Protein AF-A0A5T0ULD6-F1 (afdb_monomer_lite)

Sequence (108 aa):
RQAQEYHDTWSAASAALGRTLVATLLLSEASLKGEGKMTVKVNGDGPLGAIVVDGNANGTVKGYVQHPHIHLPLNDKHKIDVKGAVGTTGFLSVTKDLGLKEPFTGQV

InterPro domains:
  IPR000397 Heat shock protein Hsp33 [PF01430] (1-108)
  IPR000397 Heat shock protein Hsp33 [PTHR30111] (1-108)
  IPR016153 Heat shock protein Hsp33, N-terminal [G3DSA:3.55.30.10] (1-108)
  IPR016153 Heat shock protein Hsp33, N-terminal [SSF64397] (2-108)

Structure (mmCIF, N/CA/C/O backbone):
data_AF-A0A5T0ULD6-F1
#
_entry.id   AF-A0A5T0ULD6-F1
#
loop_
_atom_site.group_PDB
_atom_site.id
_atom_site.type_symbol
_atom_site.label_atom_id
_atom_site.label_alt_id
_atom_site.label_comp_id
_atom_site.label_asym_id
_atom_site.label_entity_id
_atom_site.label_seq_id
_atom_site.pdbx_PDB_ins_code
_atom_site.Cartn_x
_atom_site.Cartn_y
_atom_site.Cartn_z
_atom_site.occupancy
_atom_site.B_iso_or_equiv
_atom_site.auth_seq_id
_atom_site.auth_comp_id
_atom_site.auth_asym_id
_atom_site.auth_atom_id
_atom_site.pdbx_PDB_model_num
ATOM 1 N N . ARG A 1 1 ? -8.176 -11.790 -3.994 1.00 88.69 1 ARG A N 1
ATOM 2 C CA . ARG A 1 1 ? -8.788 -12.281 -5.251 1.00 88.69 1 ARG A CA 1
ATOM 3 C C . ARG A 1 1 ? -9.722 -11.231 -5.843 1.00 88.69 1 ARG A C 1
ATOM 5 O O . ARG A 1 1 ? -9.349 -10.677 -6.859 1.00 88.69 1 ARG A O 1
ATOM 12 N N . GLN A 1 2 ? -10.801 -10.848 -5.151 1.00 97.44 2 GLN A N 1
ATOM 13 C CA . GLN A 1 2 ? -11.742 -9.811 -5.615 1.00 97.44 2 GLN A CA 1
ATOM 14 C C . GLN A 1 2 ? -11.067 -8.513 -6.093 1.00 97.44 2 GLN A C 1
ATOM 16 O O . GLN A 1 2 ? -11.381 -8.028 -7.166 1.00 97.44 2 GLN A O 1
ATOM 21 N N . ALA A 1 3 ? -10.081 -7.985 -5.355 1.00 97.38 3 ALA A N 1
ATOM 22 C CA . ALA A 1 3 ? -9.364 -6.777 -5.777 1.00 97.38 3 ALA A CA 1
ATOM 23 C C . ALA A 1 3 ? -8.633 -6.925 -7.129 1.00 97.38 3 ALA A C 1
ATOM 25 O O . ALA A 1 3 ? -8.606 -5.981 -7.907 1.00 97.38 3 ALA A O 1
ATOM 26 N N . GLN A 1 4 ? -8.069 -8.102 -7.428 1.00 98.00 4 GLN A N 1
ATOM 27 C CA . GLN A 1 4 ? -7.443 -8.352 -8.730 1.00 98.00 4 GLN A CA 1
ATOM 28 C C . GLN A 1 4 ? -8.505 -8.432 -9.828 1.00 98.00 4 GLN A C 1
ATOM 30 O O . GLN A 1 4 ? -8.314 -7.841 -10.881 1.00 98.00 4 GLN A O 1
ATOM 35 N N . GLU A 1 5 ? -9.625 -9.106 -9.564 1.00 98.12 5 GLU A N 1
ATOM 36 C CA . GLU A 1 5 ? -10.735 -9.245 -10.516 1.00 98.12 5 GLU A CA 1
ATOM 37 C C . GLU A 1 5 ? -11.389 -7.887 -10.830 1.00 98.12 5 GLU A C 1
ATOM 39 O O . GLU A 1 5 ? -11.688 -7.602 -11.984 1.00 98.12 5 GLU A O 1
ATOM 44 N N . TYR A 1 6 ? -11.563 -7.016 -9.831 1.00 98.25 6 TYR A N 1
ATOM 45 C CA . TYR A 1 6 ? -12.178 -5.694 -10.007 1.00 98.25 6 TYR A CA 1
ATOM 46 C C . TYR A 1 6 ? -11.270 -4.668 -10.686 1.00 98.25 6 TYR A C 1
ATOM 48 O O . TYR A 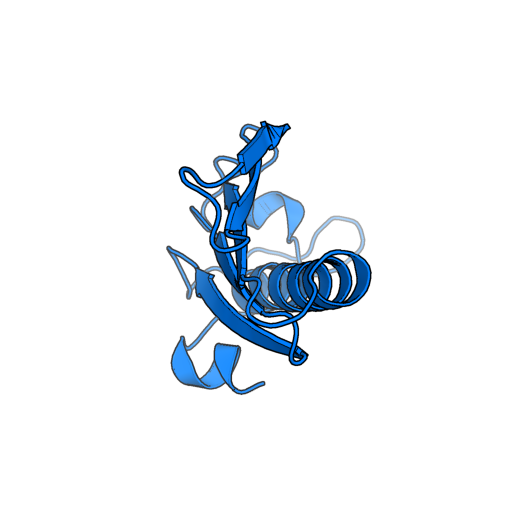1 6 ? -11.771 -3.746 -11.325 1.00 98.25 6 TYR A O 1
ATOM 56 N N . HIS A 1 7 ? -9.953 -4.797 -10.526 1.00 98.00 7 HIS A N 1
ATOM 57 C CA . HIS A 1 7 ? -8.987 -3.837 -11.061 1.00 98.00 7 HIS A CA 1
ATOM 58 C C . HIS A 1 7 ? -8.181 -4.370 -12.247 1.00 98.00 7 HIS A C 1
ATOM 60 O O . HIS A 1 7 ? -7.331 -3.644 -12.751 1.00 98.00 7 HIS A O 1
ATOM 66 N N . ASP A 1 8 ? -8.423 -5.614 -12.672 1.00 98.31 8 ASP A N 1
ATOM 67 C CA . ASP A 1 8 ? -7.685 -6.301 -13.738 1.00 98.31 8 ASP A CA 1
ATOM 68 C C . ASP A 1 8 ? -6.157 -6.161 -13.587 1.00 98.31 8 ASP A C 1
ATOM 70 O O . ASP A 1 8 ? -5.419 -5.810 -14.506 1.00 98.31 8 ASP A O 1
ATOM 74 N N . THR A 1 9 ? -5.652 -6.369 -12.368 1.00 98.38 9 THR A N 1
ATOM 75 C CA . THR A 1 9 ? -4.235 -6.115 -12.097 1.00 98.38 9 THR A CA 1
ATOM 76 C C . THR A 1 9 ? -3.345 -7.204 -12.687 1.00 98.38 9 THR A C 1
ATOM 78 O O . THR A 1 9 ? -3.593 -8.400 -12.516 1.00 98.38 9 THR A O 1
ATOM 81 N N . TRP A 1 10 ? -2.234 -6.801 -13.302 1.00 98.19 10 TRP A N 1
ATOM 82 C CA . TRP A 1 10 ? -1.181 -7.712 -13.758 1.00 98.19 10 TRP A CA 1
ATOM 83 C C . TRP A 1 10 ? -0.298 -8.178 -12.594 1.00 98.19 10 TRP A C 1
ATOM 85 O O . TRP A 1 10 ? -0.497 -7.786 -11.446 1.00 98.19 10 TRP A O 1
ATOM 95 N N . SER A 1 11 ? 0.668 -9.061 -12.861 1.00 96.88 11 SER A N 1
ATOM 96 C CA . SER A 1 11 ? 1.425 -9.784 -11.825 1.00 96.88 11 SER A CA 1
ATOM 97 C C . SER A 1 11 ? 2.085 -8.877 -10.771 1.00 96.88 11 SER A C 1
ATOM 99 O O . SER A 1 11 ? 1.882 -9.080 -9.570 1.00 96.88 11 SER A O 1
ATOM 101 N N . ALA A 1 12 ? 2.825 -7.842 -11.192 1.00 97.50 12 ALA A N 1
ATOM 102 C CA . ALA A 1 12 ? 3.522 -6.963 -10.252 1.00 97.50 12 ALA A CA 1
ATOM 103 C C . ALA A 1 12 ? 2.543 -6.076 -9.469 1.00 97.50 12 ALA A C 1
ATOM 105 O O . ALA A 1 12 ? 2.665 -5.957 -8.248 1.00 97.50 12 ALA A O 1
ATOM 106 N N . ALA A 1 13 ? 1.525 -5.541 -10.148 1.00 98.25 13 ALA A N 1
ATOM 107 C CA . ALA A 1 13 ? 0.470 -4.754 -9.520 1.00 98.25 13 ALA A CA 1
ATOM 108 C C . ALA A 1 13 ? -0.359 -5.559 -8.511 1.00 98.25 13 ALA A C 1
ATOM 110 O O . ALA A 1 13 ? -0.581 -5.101 -7.392 1.00 98.25 13 ALA A O 1
ATOM 111 N N . SER A 1 14 ? -0.738 -6.790 -8.859 1.00 98.38 14 SER A N 1
ATOM 112 C CA . SER A 1 14 ? -1.468 -7.708 -7.978 1.00 98.38 14 SER A CA 1
ATOM 113 C C . SER A 1 14 ? -0.668 -8.031 -6.722 1.00 98.38 14 SER A C 1
ATOM 115 O O . SER A 1 14 ? -1.209 -8.026 -5.617 1.00 98.38 14 SER A O 1
ATOM 117 N N . ALA A 1 15 ? 0.632 -8.302 -6.875 1.00 98.19 15 ALA A N 1
ATOM 118 C CA . ALA A 1 15 ? 1.505 -8.607 -5.751 1.00 98.19 15 ALA A CA 1
ATOM 119 C C . ALA A 1 15 ? 1.686 -7.397 -4.824 1.00 98.19 15 ALA A C 1
ATOM 121 O O . ALA A 1 15 ? 1.652 -7.557 -3.604 1.00 98.19 15 ALA A O 1
ATOM 122 N N . ALA A 1 16 ? 1.856 -6.198 -5.383 1.00 98.44 16 ALA A N 1
ATOM 123 C CA . ALA A 1 16 ? 1.990 -4.968 -4.613 1.00 98.44 16 ALA A CA 1
ATOM 124 C C . ALA A 1 16 ? 0.686 -4.611 -3.876 1.00 98.44 16 ALA A C 1
ATOM 126 O O . ALA A 1 16 ? 0.691 -4.504 -2.651 1.00 98.44 16 ALA A O 1
ATOM 127 N N . LEU A 1 17 ? -0.441 -4.531 -4.594 1.00 98.62 17 LEU A N 1
ATOM 128 C CA . LEU A 1 17 ? -1.759 -4.250 -4.018 1.00 98.62 17 LEU A CA 1
ATOM 129 C C . LEU A 1 17 ? -2.145 -5.295 -2.964 1.00 98.62 17 LEU A C 1
ATOM 131 O O . LEU A 1 17 ? -2.596 -4.940 -1.880 1.00 98.62 17 LEU A O 1
ATOM 135 N N . GLY A 1 18 ? -1.921 -6.582 -3.245 1.00 98.44 18 GLY A N 1
ATOM 136 C CA . GLY A 1 18 ? -2.208 -7.674 -2.316 1.00 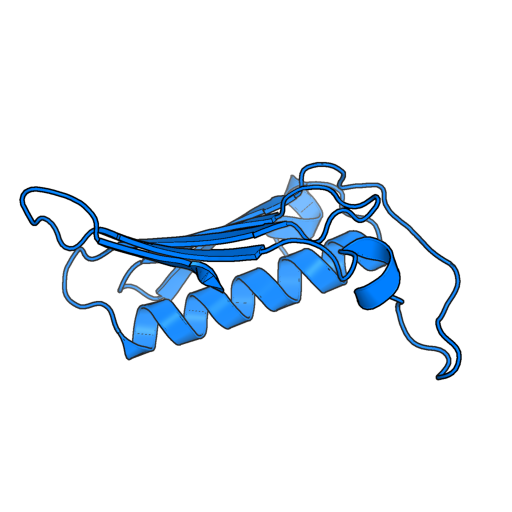98.44 18 GLY A CA 1
ATOM 137 C C . GLY A 1 18 ? -1.417 -7.578 -1.010 1.00 98.44 18 GLY A C 1
ATOM 138 O O . GLY A 1 18 ? -1.991 -7.754 0.063 1.00 98.44 18 GLY A O 1
ATOM 139 N N . ARG A 1 19 ? -0.119 -7.247 -1.076 1.00 98.44 19 ARG A N 1
ATOM 140 C CA . ARG A 1 19 ? 0.705 -7.018 0.125 1.00 98.44 19 ARG A CA 1
ATOM 141 C C . ARG A 1 19 ? 0.187 -5.836 0.939 1.00 98.44 19 ARG A C 1
ATOM 143 O O . ARG A 1 19 ? 0.082 -5.959 2.156 1.00 98.44 19 ARG A O 1
ATOM 150 N N . THR A 1 20 ? -0.185 -4.737 0.285 1.00 98.56 20 THR A N 1
ATOM 151 C CA . THR A 1 20 ? -0.728 -3.554 0.968 1.00 98.56 20 THR A CA 1
ATOM 152 C C . THR A 1 20 ? -2.104 -3.830 1.579 1.00 98.56 20 THR A C 1
ATOM 154 O O . THR A 1 20 ? -2.357 -3.400 2.701 1.00 98.56 20 THR A O 1
ATOM 157 N N . LEU A 1 21 ? -2.969 -4.604 0.913 1.00 98.69 21 LEU A N 1
ATOM 158 C CA . LEU A 1 21 ? -4.260 -5.054 1.455 1.00 98.69 21 LEU A CA 1
ATOM 159 C C . LEU A 1 21 ? -4.087 -5.860 2.743 1.00 98.69 21 LEU A C 1
ATOM 161 O O . LEU A 1 21 ? -4.726 -5.556 3.746 1.00 98.69 21 LEU A O 1
ATOM 165 N N . VAL A 1 22 ? -3.195 -6.853 2.734 1.00 98.25 22 VAL A N 1
ATOM 166 C CA . VAL A 1 22 ? -2.927 -7.686 3.917 1.00 98.25 22 VAL A CA 1
ATOM 167 C C . VAL A 1 22 ? -2.280 -6.868 5.034 1.00 98.25 22 VAL A C 1
ATOM 169 O O . VAL A 1 22 ? -2.694 -6.982 6.183 1.00 98.25 22 VAL A O 1
ATOM 172 N N . ALA A 1 23 ? -1.305 -6.012 4.716 1.00 98.00 23 ALA A N 1
ATOM 173 C CA . ALA A 1 23 ? -0.683 -5.138 5.708 1.00 98.00 23 ALA A CA 1
ATOM 174 C C . ALA A 1 23 ? -1.711 -4.201 6.358 1.00 98.00 23 ALA A C 1
ATOM 176 O O . ALA A 1 23 ? -1.739 -4.072 7.578 1.00 98.00 23 ALA A O 1
ATOM 177 N N . THR A 1 24 ? -2.592 -3.600 5.555 1.00 98.25 24 THR A N 1
ATOM 178 C CA . THR A 1 24 ? -3.651 -2.711 6.051 1.00 98.25 24 THR A CA 1
ATOM 179 C C . THR A 1 24 ? -4.648 -3.468 6.916 1.00 98.25 24 THR A C 1
ATOM 181 O O . THR A 1 24 ? -4.992 -2.975 7.982 1.00 98.25 24 THR A O 1
ATOM 184 N N . LEU A 1 25 ? -5.045 -4.683 6.520 1.00 98.00 25 LEU A N 1
ATOM 185 C CA . LEU A 1 25 ? -5.915 -5.543 7.324 1.00 98.00 25 LEU A CA 1
ATOM 186 C C . LEU A 1 25 ? -5.309 -5.782 8.713 1.00 98.00 25 LEU A C 1
ATOM 188 O O . LEU A 1 25 ? -5.945 -5.488 9.723 1.00 98.00 25 LEU A O 1
ATOM 192 N N . LEU A 1 26 ? -4.052 -6.229 8.763 1.00 97.50 26 LEU A N 1
ATOM 193 C CA . LEU A 1 26 ? -3.347 -6.493 10.019 1.00 97.50 26 LEU A CA 1
ATOM 194 C C . LEU A 1 26 ? -3.208 -5.230 10.883 1.00 97.50 26 LEU A C 1
ATOM 196 O O . LEU A 1 26 ? -3.438 -5.282 12.088 1.00 97.50 26 LEU A O 1
ATOM 200 N N . LEU A 1 27 ? -2.857 -4.089 10.280 1.00 96.12 27 LEU A N 1
ATOM 201 C CA . LEU A 1 27 ? -2.731 -2.813 10.989 1.00 96.12 27 LEU A CA 1
ATOM 202 C C . LEU A 1 27 ? -4.078 -2.303 11.515 1.00 96.12 27 LEU A C 1
ATOM 204 O O . LEU A 1 27 ? -4.131 -1.751 12.618 1.00 96.12 27 LEU A O 1
ATOM 208 N N . SER A 1 28 ? -5.149 -2.471 10.739 1.00 96.38 28 SER A N 1
ATOM 209 C CA . SER A 1 28 ? -6.496 -2.052 11.119 1.00 96.38 28 SER A CA 1
ATOM 210 C C . SER A 1 28 ? -7.010 -2.855 12.312 1.00 96.38 28 SER A C 1
ATOM 212 O O . SER A 1 28 ? -7.354 -2.255 13.327 1.00 96.38 28 SER A O 1
ATOM 214 N N . GLU A 1 29 ? -6.913 -4.184 12.267 1.00 94.81 29 GLU A N 1
ATOM 215 C CA . GLU A 1 29 ? -7.326 -5.068 13.364 1.00 94.81 29 GLU A CA 1
ATOM 216 C C . GLU A 1 29 ? -6.490 -4.867 14.632 1.00 94.81 29 GLU A C 1
ATOM 218 O O . GLU A 1 29 ? -7.009 -4.889 15.745 1.00 94.81 29 GLU A O 1
ATOM 223 N N . ALA A 1 30 ? -5.184 -4.628 14.488 1.00 94.50 30 ALA A N 1
ATOM 224 C CA . ALA A 1 30 ? -4.305 -4.452 15.639 1.00 94.50 30 ALA A CA 1
ATOM 225 C C . ALA A 1 30 ? -4.476 -3.098 16.345 1.00 94.50 30 ALA A C 1
ATOM 227 O O . ALA A 1 30 ? -4.072 -2.960 17.501 1.00 94.50 30 ALA A O 1
ATOM 228 N N . SER A 1 31 ? -4.987 -2.070 15.657 1.00 93.12 31 SER A N 1
ATOM 229 C CA . SER A 1 31 ? -4.874 -0.690 16.147 1.00 93.12 31 SER A CA 1
ATOM 230 C C . SER A 1 31 ? -6.140 0.157 16.101 1.00 93.12 31 SER A C 1
ATOM 232 O O . SER A 1 31 ? -6.120 1.268 16.636 1.00 93.12 31 SER A O 1
ATOM 234 N N . LEU A 1 32 ? -7.220 -0.333 15.496 1.00 95.00 32 LEU A N 1
ATOM 235 C CA . LEU A 1 32 ? -8.519 0.334 15.481 1.00 95.00 32 LEU A CA 1
ATOM 236 C C . LEU A 1 32 ? -9.481 -0.345 16.464 1.00 95.00 32 LEU A C 1
ATOM 238 O O . LEU A 1 32 ? -9.305 -1.495 16.853 1.00 95.00 32 LEU A O 1
ATOM 242 N N . LYS A 1 33 ? -10.498 0.402 16.897 1.00 90.56 33 LYS A N 1
ATOM 243 C CA . LYS A 1 33 ? -11.601 -0.082 17.737 1.00 90.56 33 LYS A CA 1
ATOM 244 C C . LYS A 1 33 ? -12.903 0.556 17.266 1.00 90.56 33 LYS A C 1
ATOM 246 O O . LYS A 1 33 ? -12.876 1.668 16.737 1.00 90.56 33 LYS A O 1
ATOM 251 N N . GLY A 1 34 ? -14.029 -0.111 17.516 1.00 91.38 34 GLY A N 1
ATOM 252 C CA . GLY A 1 34 ? -15.359 0.424 17.213 1.00 91.38 34 GLY A CA 1
ATOM 253 C C . GLY A 1 34 ? -15.514 0.753 15.729 1.00 91.38 34 GLY A C 1
ATOM 254 O O . GLY A 1 34 ? -15.333 -0.109 14.883 1.00 91.38 34 GLY A O 1
ATOM 255 N N . GLU A 1 35 ? -15.815 2.009 15.408 1.00 91.75 35 GLU A N 1
ATOM 256 C CA . GLU A 1 35 ? -16.015 2.468 14.024 1.00 91.75 35 GLU A CA 1
ATOM 257 C C . GLU A 1 35 ? -14.750 3.058 13.376 1.00 91.75 35 GLU A C 1
ATOM 259 O O . GLU A 1 35 ? -14.826 3.715 12.336 1.00 91.75 35 GLU A O 1
ATOM 264 N N . GLY A 1 36 ? -13.580 2.831 13.983 1.00 94.81 36 GLY A N 1
ATOM 265 C CA . GLY A 1 36 ? -12.307 3.340 13.484 1.00 94.81 36 GLY A CA 1
ATOM 266 C C . GLY A 1 36 ? -12.000 2.876 12.058 1.00 94.81 36 GLY A C 1
ATOM 267 O O . GLY A 1 36 ? -12.224 1.717 11.686 1.00 94.81 36 GLY A O 1
ATOM 268 N N . LYS A 1 37 ? -11.433 3.788 11.269 1.00 96.38 37 LYS A N 1
ATOM 269 C CA . LYS A 1 37 ? -10.982 3.567 9.892 1.00 96.38 37 LYS A CA 1
ATOM 270 C C . LYS A 1 37 ? -9.514 3.950 9.766 1.00 96.38 37 LYS A C 1
ATOM 272 O O . LYS A 1 37 ? -9.010 4.802 10.498 1.00 96.38 37 LYS A O 1
ATOM 277 N N . MET A 1 38 ? -8.819 3.338 8.820 1.00 97.25 38 MET A N 1
ATOM 278 C CA . MET A 1 38 ? -7.510 3.812 8.396 1.00 97.25 38 MET A CA 1
ATOM 279 C C . MET A 1 38 ? -7.357 3.756 6.890 1.00 97.25 38 MET A C 1
ATOM 281 O O . MET A 1 38 ? -7.945 2.899 6.237 1.00 97.25 38 MET A O 1
ATOM 285 N N . THR A 1 39 ? -6.486 4.614 6.383 1.00 98.44 39 THR A N 1
ATOM 286 C CA . THR A 1 39 ? -6.025 4.618 5.003 1.00 98.44 39 THR A CA 1
ATOM 287 C C . THR A 1 39 ? -4.511 4.477 5.002 1.00 98.44 39 THR A C 1
ATOM 289 O O . THR A 1 39 ? -3.805 5.259 5.637 1.00 98.44 39 THR A O 1
ATOM 292 N N . VAL A 1 40 ? -4.004 3.483 4.282 1.00 98.56 40 VAL A N 1
ATOM 293 C CA . VAL A 1 40 ? -2.584 3.289 3.998 1.00 98.56 40 VAL A CA 1
ATOM 294 C C . VAL A 1 40 ? -2.323 3.728 2.565 1.00 98.56 40 VAL A C 1
ATOM 296 O O . VAL A 1 40 ? -2.972 3.253 1.629 1.00 98.56 40 VAL A O 1
ATOM 299 N N . LYS A 1 41 ? -1.350 4.618 2.380 1.00 98.62 41 LYS A N 1
ATOM 300 C CA . LYS A 1 41 ? -0.893 5.072 1.068 1.00 98.62 41 LYS A CA 1
ATOM 301 C C . LYS A 1 41 ? 0.580 4.744 0.893 1.00 98.62 41 LYS A C 1
ATOM 303 O O . LYS A 1 41 ? 1.401 5.084 1.737 1.00 98.62 41 LYS A O 1
ATOM 308 N N . VAL A 1 42 ? 0.907 4.107 -0.223 1.00 98.69 42 VAL A N 1
ATOM 309 C CA . VAL A 1 42 ? 2.283 3.802 -0.624 1.00 98.69 42 VAL A CA 1
ATOM 310 C C . VAL A 1 42 ? 2.536 4.468 -1.966 1.00 98.69 42 VAL A C 1
ATOM 312 O O . VAL A 1 42 ? 1.785 4.249 -2.916 1.00 98.69 42 VAL A O 1
ATOM 315 N N . ASN A 1 43 ? 3.582 5.277 -2.055 1.00 98.06 43 ASN A N 1
ATOM 316 C CA . ASN A 1 43 ? 4.062 5.827 -3.315 1.00 98.06 43 ASN A CA 1
ATOM 317 C C . ASN A 1 43 ? 5.586 5.828 -3.277 1.00 98.06 43 ASN A C 1
ATOM 319 O O . ASN A 1 43 ? 6.155 6.604 -2.522 1.00 98.06 43 ASN A O 1
ATOM 323 N N . GLY A 1 44 ? 6.228 4.954 -4.049 1.00 98.12 44 GLY A N 1
ATOM 324 C CA . GLY A 1 44 ? 7.687 4.833 -4.093 1.00 98.12 44 GLY A CA 1
ATOM 325 C C . GLY A 1 44 ? 8.331 5.435 -5.342 1.00 98.12 44 GLY A C 1
ATOM 326 O O . GLY A 1 44 ? 9.493 5.120 -5.595 1.00 98.12 44 GLY A O 1
ATOM 327 N N . ASP A 1 45 ? 7.591 6.235 -6.120 1.00 97.81 45 ASP A N 1
ATOM 328 C CA . ASP A 1 45 ? 8.033 6.800 -7.409 1.00 97.81 45 ASP A CA 1
ATOM 329 C C . ASP A 1 45 ? 8.406 5.733 -8.460 1.00 97.81 45 ASP A C 1
ATOM 331 O O . ASP A 1 45 ? 9.279 5.906 -9.306 1.00 97.81 45 ASP A O 1
ATOM 335 N N . GLY A 1 46 ? 7.750 4.573 -8.392 1.00 98.12 46 GLY A N 1
ATOM 336 C CA . GLY A 1 46 ? 7.832 3.525 -9.404 1.00 98.12 46 GLY A CA 1
ATOM 337 C C . GLY A 1 46 ? 6.696 3.590 -10.433 1.00 98.12 46 GLY A C 1
ATOM 338 O O . GLY A 1 46 ? 5.696 4.288 -10.238 1.00 98.12 46 GLY A O 1
ATOM 339 N N . PRO A 1 47 ? 6.789 2.801 -11.520 1.00 98.06 47 PRO A N 1
ATOM 340 C CA . PRO A 1 47 ? 5.802 2.783 -12.604 1.00 98.06 47 PRO A CA 1
ATOM 341 C C . PRO A 1 47 ? 4.394 2.368 -12.154 1.00 98.06 47 PRO A C 1
ATOM 343 O O . PRO A 1 47 ? 3.416 2.668 -12.835 1.00 98.06 47 PRO A O 1
ATOM 346 N N . LEU A 1 48 ? 4.262 1.707 -11.003 1.00 97.81 48 LEU A N 1
ATOM 347 C CA . LEU A 1 48 ? 2.974 1.339 -10.420 1.00 97.81 48 LEU A CA 1
ATOM 348 C C . LEU A 1 48 ? 2.146 2.551 -9.956 1.00 97.81 48 LEU A C 1
ATOM 350 O O . LEU A 1 48 ? 0.919 2.459 -9.854 1.00 97.81 48 LEU A O 1
ATOM 354 N N . GLY A 1 49 ? 2.808 3.683 -9.703 1.00 98.06 49 GLY A N 1
ATOM 355 C CA . GLY A 1 49 ? 2.202 4.863 -9.104 1.00 98.06 49 GLY A CA 1
ATOM 356 C C . GLY A 1 49 ? 1.765 4.614 -7.659 1.00 98.06 49 GLY A C 1
ATOM 357 O O . GLY A 1 49 ? 2.319 3.771 -6.948 1.00 98.06 49 GLY A O 1
ATOM 358 N N . ALA A 1 50 ? 0.762 5.363 -7.207 1.00 98.31 50 ALA A N 1
ATOM 359 C CA . ALA A 1 50 ? 0.264 5.241 -5.842 1.00 98.31 50 ALA A CA 1
ATOM 360 C C . ALA A 1 50 ? -0.580 3.970 -5.631 1.00 98.31 50 ALA A C 1
ATOM 362 O O . ALA A 1 50 ? -1.434 3.620 -6.449 1.00 98.31 50 ALA A O 1
ATOM 363 N N . ILE A 1 51 ? -0.400 3.333 -4.475 1.00 98.81 51 ILE A N 1
ATOM 364 C CA . ILE A 1 51 ? -1.301 2.319 -3.919 1.00 98.81 51 ILE A CA 1
ATOM 365 C C . ILE A 1 51 ? -2.045 2.960 -2.751 1.00 98.81 51 ILE A C 1
ATOM 367 O O . ILE A 1 51 ? -1.411 3.536 -1.866 1.00 98.81 51 ILE A O 1
ATOM 371 N N . VAL A 1 52 ? -3.372 2.849 -2.730 1.00 98.75 52 VAL A N 1
ATOM 372 C CA . VAL A 1 52 ? -4.213 3.361 -1.639 1.00 98.75 52 VAL A CA 1
ATOM 373 C C . VAL A 1 52 ? -5.123 2.245 -1.161 1.00 98.75 52 VAL A C 1
ATOM 375 O O . VAL A 1 52 ? -5.846 1.644 -1.956 1.00 98.75 52 VAL A O 1
ATOM 378 N N . VAL A 1 53 ? -5.085 1.964 0.137 1.00 98.81 53 VAL A N 1
ATOM 379 C CA . VAL A 1 53 ? -5.893 0.922 0.765 1.00 98.81 53 VAL A CA 1
ATOM 380 C C . VAL A 1 53 ? -6.547 1.466 2.024 1.00 98.81 53 VAL A C 1
ATOM 382 O O . VAL A 1 53 ? -5.863 1.965 2.910 1.00 98.81 53 VAL A O 1
ATOM 385 N N . ASP A 1 54 ? -7.857 1.297 2.126 1.00 98.44 54 ASP A N 1
ATOM 386 C CA . ASP A 1 54 ? -8.615 1.532 3.346 1.00 98.44 54 ASP A CA 1
ATOM 387 C C . ASP A 1 54 ? -8.834 0.219 4.101 1.00 98.44 54 ASP A C 1
ATOM 389 O O . ASP A 1 54 ? -9.118 -0.821 3.498 1.00 98.44 54 ASP A O 1
ATOM 393 N N . GLY A 1 55 ? -8.772 0.293 5.427 1.00 98.00 55 GLY A N 1
ATOM 394 C CA . GLY A 1 55 ? -9.188 -0.754 6.355 1.00 98.00 55 GLY A CA 1
ATOM 395 C 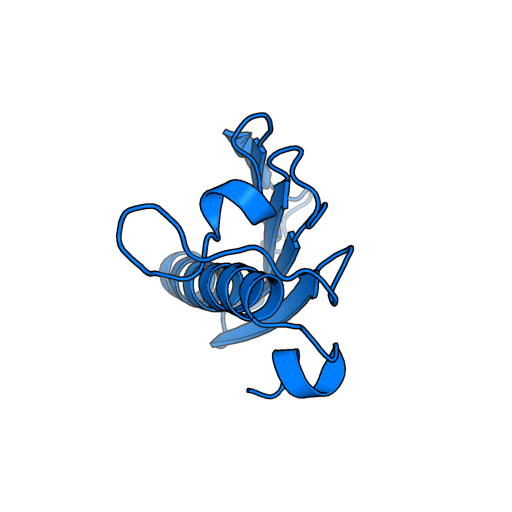C . GLY A 1 55 ? -10.072 -0.191 7.464 1.00 98.00 55 GLY A C 1
ATOM 396 O O . GLY A 1 55 ? -10.020 1.001 7.771 1.00 98.00 55 GLY A O 1
ATOM 397 N N . ASN A 1 56 ? -10.892 -1.036 8.079 1.00 96.75 56 ASN A N 1
ATOM 398 C CA . ASN A 1 56 ? -11.693 -0.677 9.249 1.00 96.75 56 ASN A CA 1
ATOM 399 C C . ASN A 1 56 ? -11.505 -1.691 10.384 1.00 96.75 56 ASN A C 1
ATOM 401 O O . ASN A 1 56 ? -10.919 -2.748 10.178 1.00 96.75 56 ASN A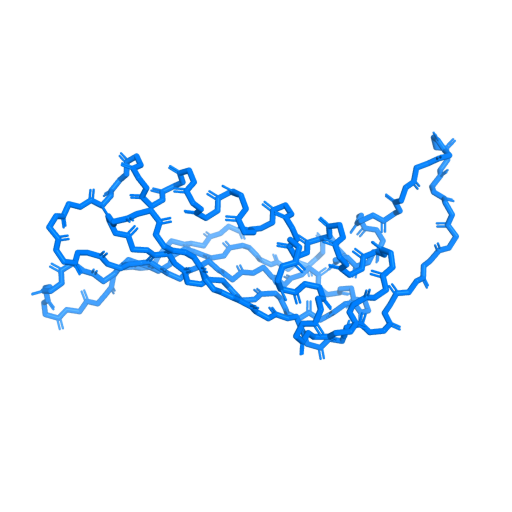 O 1
ATOM 405 N N . ALA A 1 57 ? -12.018 -1.373 11.572 1.00 95.00 57 ALA A N 1
ATOM 406 C CA . ALA A 1 57 ? -11.928 -2.234 12.758 1.00 95.00 57 ALA A CA 1
ATOM 407 C C . ALA A 1 57 ? -12.775 -3.529 12.699 1.00 95.00 57 ALA A C 1
ATOM 409 O O . ALA A 1 57 ? -12.874 -4.231 13.700 1.00 95.00 57 ALA A O 1
ATOM 410 N N . ASN A 1 58 ? -13.435 -3.806 11.568 1.00 94.25 58 ASN A N 1
ATOM 411 C CA . ASN A 1 58 ? -14.283 -4.984 11.354 1.00 94.25 58 ASN A CA 1
ATOM 412 C C . ASN A 1 58 ? -13.649 -5.953 10.338 1.00 94.25 58 ASN A C 1
ATOM 414 O O . ASN A 1 58 ? -14.357 -6.701 9.660 1.00 94.25 58 ASN A O 1
ATOM 418 N N . GLY A 1 59 ? -12.335 -5.874 10.130 1.00 92.62 59 GLY A N 1
ATOM 419 C CA . GLY A 1 59 ? -11.595 -6.729 9.208 1.00 92.62 59 GLY A CA 1
ATOM 420 C C . GLY A 1 59 ? -11.923 -6.522 7.728 1.00 92.62 59 GLY A C 1
ATOM 421 O O . GLY A 1 59 ? -11.621 -7.387 6.905 1.00 92.62 59 GLY A O 1
ATOM 422 N N . THR A 1 60 ? -12.557 -5.407 7.352 1.00 96.62 60 THR A N 1
ATOM 423 C CA . THR A 1 60 ? -12.869 -5.117 5.947 1.00 96.62 60 THR A CA 1
ATOM 424 C C . THR A 1 60 ? -11.799 -4.222 5.343 1.00 96.62 60 THR A C 1
ATOM 426 O O . THR A 1 60 ? -11.499 -3.159 5.883 1.00 96.62 60 THR A O 1
ATOM 429 N N . VAL A 1 61 ? -11.279 -4.617 4.178 1.00 98.12 61 VAL A N 1
ATOM 430 C CA . VAL A 1 61 ? -10.323 -3.823 3.399 1.00 98.12 61 VAL A CA 1
ATOM 431 C C . VAL A 1 61 ? -10.783 -3.625 1.961 1.00 98.12 61 VAL A C 1
ATOM 433 O O . VAL A 1 61 ? -11.403 -4.503 1.359 1.00 98.12 61 VAL A O 1
ATOM 436 N N . LYS A 1 62 ? -10.442 -2.472 1.390 1.00 98.31 62 LYS A N 1
ATOM 437 C CA . LYS A 1 62 ? -10.612 -2.152 -0.033 1.00 98.31 62 LYS A CA 1
ATOM 438 C C . LYS A 1 62 ? -9.461 -1.268 -0.481 1.00 98.31 62 LYS A C 1
ATOM 440 O O . LYS A 1 62 ? -8.909 -0.527 0.320 1.00 98.31 62 LYS A O 1
ATOM 445 N N . GLY A 1 63 ? -9.105 -1.301 -1.753 1.00 98.25 63 GLY A N 1
ATOM 446 C CA . GLY A 1 63 ? -8.039 -0.442 -2.240 1.00 98.25 63 GLY A CA 1
ATOM 447 C C . GLY A 1 63 ? -7.817 -0.589 -3.723 1.00 98.25 63 GLY A C 1
ATOM 448 O O . GLY A 1 63 ? -8.304 -1.536 -4.334 1.00 98.25 63 GLY A O 1
ATOM 449 N N . TYR A 1 64 ? -7.063 0.348 -4.272 1.00 98.62 64 TYR A N 1
ATOM 450 C CA . TYR A 1 64 ? -6.723 0.396 -5.680 1.00 98.62 64 TYR A CA 1
ATOM 451 C C . TYR A 1 64 ? -5.250 0.759 -5.858 1.00 98.62 64 TYR A C 1
ATOM 453 O O . TYR A 1 64 ? -4.541 1.160 -4.930 1.00 98.62 64 TYR A O 1
ATOM 461 N N . VAL A 1 65 ? -4.804 0.606 -7.093 1.00 98.31 65 VAL A N 1
ATOM 462 C CA . VAL A 1 65 ? -3.479 0.974 -7.566 1.00 98.31 65 VAL A CA 1
ATOM 463 C C . VAL A 1 65 ? -3.639 1.865 -8.790 1.00 98.31 65 VAL A C 1
ATOM 465 O O . VAL A 1 65 ? -4.546 1.648 -9.591 1.00 98.31 65 VAL A O 1
ATOM 468 N N . GLN A 1 66 ? -2.791 2.883 -8.915 1.00 98.31 66 GLN A N 1
ATOM 469 C CA . GLN A 1 66 ? -2.896 3.883 -9.975 1.00 98.31 66 GLN A CA 1
ATOM 470 C C . GLN A 1 66 ? -2.726 3.279 -11.375 1.00 98.31 66 GLN A C 1
ATOM 472 O O . GLN A 1 66 ? -3.510 3.594 -12.267 1.00 98.31 66 GLN A O 1
ATOM 477 N N . HIS A 1 67 ? -1.749 2.386 -11.560 1.00 98.44 67 HIS A N 1
ATOM 478 C CA . HIS A 1 67 ? -1.529 1.682 -12.825 1.00 98.44 67 HIS A CA 1
ATOM 479 C C . HIS A 1 67 ? -1.661 0.159 -12.625 1.00 98.44 67 HIS A C 1
ATOM 481 O O . HIS A 1 67 ? -0.702 -0.496 -12.208 1.00 98.44 67 HIS A O 1
ATOM 487 N N . PRO A 1 68 ? -2.838 -0.442 -12.889 1.00 98.12 68 PRO A N 1
ATOM 488 C CA . PRO A 1 68 ? -3.074 -1.865 -12.628 1.00 98.12 68 PRO A CA 1
ATOM 489 C C . PRO A 1 68 ? -2.348 -2.800 -13.608 1.00 98.12 68 PRO A C 1
ATOM 491 O O . PRO A 1 68 ? -2.014 -3.932 -13.258 1.00 98.12 68 PRO A O 1
ATOM 494 N N . HIS A 1 69 ? -2.043 -2.331 -14.818 1.00 98.31 69 HIS A N 1
ATOM 495 C CA . HIS A 1 69 ? -1.427 -3.119 -15.891 1.00 98.31 69 HIS A CA 1
ATOM 496 C C . HIS A 1 69 ? 0.101 -3.019 -15.897 1.00 98.31 69 HIS A C 1
ATOM 498 O O . HIS A 1 69 ? 0.725 -2.772 -16.925 1.00 98.31 69 HIS A O 1
ATOM 504 N N . ILE A 1 70 ? 0.723 -3.199 -14.730 1.00 97.50 70 ILE A N 1
ATOM 505 C CA . ILE A 1 70 ? 2.184 -3.226 -14.602 1.00 97.50 70 ILE A CA 1
ATOM 506 C C . ILE A 1 70 ? 2.683 -4.661 -14.456 1.00 97.50 70 ILE A C 1
ATOM 508 O O . ILE A 1 70 ? 2.340 -5.395 -13.520 1.00 97.50 70 ILE A O 1
ATOM 512 N N . HIS A 1 71 ? 3.553 -5.033 -15.388 1.00 94.06 71 HIS A N 1
ATOM 513 C CA . HIS A 1 71 ? 4.367 -6.235 -15.359 1.00 94.06 71 HIS A CA 1
ATOM 514 C C . HIS A 1 71 ? 5.820 -5.842 -15.616 1.00 94.06 71 HIS A C 1
ATOM 516 O O . HIS A 1 71 ? 6.102 -4.999 -16.462 1.00 94.06 71 HIS A O 1
ATOM 522 N N . LEU A 1 72 ? 6.726 -6.460 -14.871 1.00 94.81 72 LEU A N 1
ATOM 523 C CA . LEU A 1 72 ? 8.165 -6.299 -15.012 1.00 94.81 72 LEU A CA 1
ATOM 524 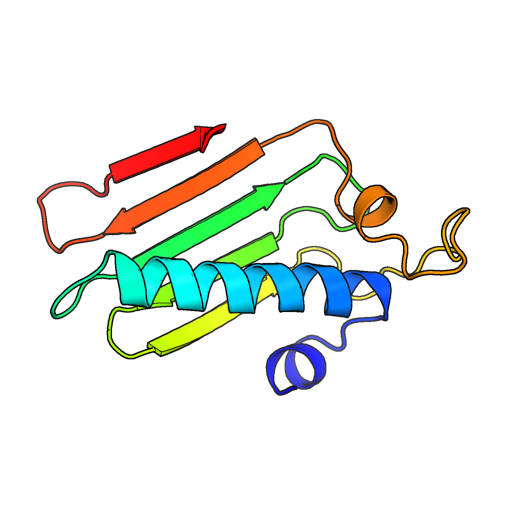C C . LEU A 1 72 ? 8.790 -7.691 -15.135 1.00 94.81 72 LEU A C 1
ATOM 526 O O . LEU A 1 72 ? 8.204 -8.656 -14.620 1.00 94.81 72 LEU A O 1
ATOM 530 N N . PRO A 1 73 ? 9.979 -7.805 -15.754 1.00 96.62 73 PRO A N 1
ATOM 531 C CA . PRO A 1 73 ? 10.791 -9.008 -15.649 1.00 96.62 73 PRO A CA 1
ATOM 532 C C . PRO A 1 73 ? 10.961 -9.448 -14.189 1.00 96.62 73 PRO A C 1
ATOM 534 O O . PRO A 1 73 ? 10.884 -8.644 -13.257 1.00 96.62 73 PRO A O 1
ATOM 537 N N . LEU A 1 74 ? 11.184 -10.746 -13.980 1.00 97.31 74 LEU A N 1
ATOM 538 C CA . LEU A 1 74 ? 11.498 -11.251 -12.646 1.00 97.31 74 LEU A CA 1
ATOM 539 C C . LEU A 1 74 ? 12.798 -10.612 -12.140 1.00 97.31 74 LEU A C 1
ATOM 541 O O . LEU A 1 74 ? 13.716 -10.358 -12.916 1.00 97.31 74 LEU A O 1
ATOM 545 N N . ASN A 1 75 ? 12.879 -10.394 -10.830 1.00 96.31 75 ASN A N 1
ATOM 546 C CA . ASN A 1 75 ? 14.095 -9.893 -10.195 1.00 96.31 75 ASN A CA 1
ATOM 547 C C . ASN A 1 75 ? 15.227 -10.938 -10.208 1.00 96.31 75 ASN A C 1
ATOM 549 O O . ASN A 1 75 ? 15.016 -12.098 -10.565 1.00 96.31 75 ASN A O 1
ATOM 553 N N . ASP A 1 76 ? 16.405 -10.563 -9.705 1.00 96.50 76 ASP A N 1
ATOM 554 C CA . ASP A 1 76 ? 17.598 -11.428 -9.643 1.00 96.50 76 ASP A CA 1
ATOM 555 C C . ASP A 1 76 ? 17.388 -12.739 -8.859 1.00 96.50 76 ASP A C 1
ATOM 557 O O . ASP A 1 76 ? 18.136 -13.700 -9.017 1.00 96.50 76 ASP A O 1
ATOM 561 N N . LYS A 1 77 ? 16.349 -12.806 -8.012 1.00 96.94 77 LYS A N 1
ATOM 562 C CA . LYS A 1 77 ? 15.941 -14.013 -7.268 1.00 96.94 77 LYS A CA 1
ATOM 563 C C . LYS A 1 77 ? 14.860 -14.823 -7.990 1.00 96.94 77 LYS A C 1
ATOM 565 O O . LYS A 1 77 ? 14.261 -15.721 -7.392 1.00 96.94 77 LYS A O 1
ATOM 570 N N . HIS A 1 78 ? 14.572 -14.485 -9.242 1.00 96.06 78 HIS A N 1
ATOM 571 C CA . HIS A 1 78 ? 13.536 -15.093 -10.067 1.00 96.06 78 HIS A CA 1
ATOM 572 C C . HIS A 1 78 ? 12.126 -14.981 -9.445 1.00 96.06 78 HIS A C 1
ATOM 574 O O . HIS A 1 78 ? 11.317 -15.910 -9.504 1.00 96.06 78 HIS A O 1
ATOM 580 N N . LYS A 1 79 ? 11.829 -13.849 -8.789 1.00 97.00 79 LYS A N 1
ATOM 581 C CA . LYS A 1 79 ? 10.520 -13.526 -8.184 1.00 97.00 79 LYS A CA 1
ATOM 582 C C . LYS A 1 79 ? 9.920 -12.265 -8.807 1.00 97.00 79 LYS A C 1
ATOM 584 O O . LYS A 1 79 ? 10.622 -11.485 -9.437 1.00 97.00 79 LYS A O 1
ATOM 589 N N . ILE A 1 80 ? 8.621 -12.052 -8.581 1.00 97.38 80 ILE A N 1
ATOM 590 C CA . ILE A 1 80 ? 7.912 -10.833 -9.002 1.00 97.38 80 ILE A CA 1
ATOM 591 C C . ILE A 1 80 ? 8.627 -9.604 -8.430 1.00 97.38 80 ILE A C 1
ATOM 593 O O . ILE A 1 80 ? 8.780 -9.490 -7.206 1.00 97.38 80 ILE A O 1
ATOM 597 N N . ASP A 1 81 ? 9.034 -8.682 -9.304 1.00 97.69 81 ASP A N 1
ATOM 598 C CA . ASP A 1 81 ? 9.749 -7.474 -8.905 1.00 97.69 81 ASP A CA 1
ATOM 599 C C . ASP A 1 81 ? 8.807 -6.374 -8.391 1.00 97.69 81 ASP A C 1
ATOM 601 O O . ASP A 1 81 ? 8.525 -5.369 -9.042 1.00 97.69 81 ASP A O 1
ATOM 605 N N . VAL A 1 82 ? 8.301 -6.575 -7.175 1.00 97.75 82 VAL A N 1
ATOM 606 C CA . VAL A 1 82 ? 7.472 -5.572 -6.489 1.00 97.75 82 VAL A CA 1
ATOM 607 C C . VAL A 1 82 ? 8.281 -4.319 -6.141 1.00 97.75 82 VAL A C 1
ATOM 609 O O . VAL A 1 82 ? 7.722 -3.228 -6.144 1.00 97.75 82 VAL A O 1
ATOM 612 N N . LYS A 1 83 ? 9.588 -4.461 -5.869 1.00 97.69 83 LYS A N 1
ATOM 613 C CA . LYS A 1 83 ? 10.468 -3.325 -5.562 1.00 97.69 83 LYS A CA 1
ATOM 614 C C . LYS A 1 83 ? 10.585 -2.411 -6.781 1.00 97.69 83 LYS A C 1
ATOM 616 O O . LYS A 1 83 ? 10.376 -1.213 -6.640 1.00 97.69 83 LYS A O 1
ATOM 621 N N . GLY A 1 84 ? 10.871 -2.974 -7.954 1.00 97.69 84 GLY A N 1
ATOM 622 C CA . GLY A 1 84 ? 10.920 -2.225 -9.208 1.00 97.69 84 GLY A CA 1
ATOM 623 C C . GLY A 1 84 ? 9.577 -1.597 -9.575 1.00 97.69 84 GLY A C 1
ATOM 624 O O . GLY A 1 84 ? 9.551 -0.472 -10.057 1.00 97.69 84 GLY A O 1
ATOM 625 N N . ALA A 1 85 ? 8.457 -2.274 -9.296 1.00 98.06 85 ALA A N 1
ATOM 626 C CA . ALA A 1 85 ? 7.129 -1.743 -9.600 1.00 98.06 85 ALA A CA 1
ATOM 627 C C . ALA A 1 85 ? 6.747 -0.549 -8.710 1.00 98.06 85 ALA A C 1
ATOM 629 O O . ALA A 1 85 ? 6.295 0.472 -9.220 1.00 98.06 85 ALA A O 1
ATOM 630 N N . VAL A 1 86 ? 6.921 -0.673 -7.390 1.00 98.38 86 VAL A N 1
ATOM 631 C CA . VAL A 1 86 ? 6.559 0.377 -6.420 1.00 98.38 86 VAL A CA 1
ATOM 632 C C . VAL A 1 86 ? 7.559 1.532 -6.432 1.00 98.38 86 VAL A C 1
ATOM 634 O O . VAL A 1 86 ? 7.153 2.674 -6.236 1.00 98.38 86 VAL A O 1
ATOM 637 N N . GLY A 1 87 ? 8.837 1.233 -6.673 1.00 98.25 87 GLY A N 1
ATOM 638 C CA . GLY A 1 87 ? 9.951 2.158 -6.505 1.00 98.25 87 GLY A CA 1
ATOM 639 C C . GLY A 1 87 ? 10.421 2.254 -5.047 1.00 98.25 87 GLY A C 1
ATOM 640 O O . GLY A 1 87 ? 9.849 1.646 -4.137 1.00 98.25 87 GLY A O 1
ATOM 641 N N . THR A 1 88 ? 11.523 2.969 -4.828 1.00 97.88 88 THR A N 1
ATOM 642 C CA . THR A 1 88 ? 12.179 3.100 -3.511 1.00 97.88 88 THR A CA 1
ATOM 643 C C . THR A 1 88 ? 12.344 4.539 -3.045 1.00 97.88 88 THR A C 1
ATOM 645 O O . THR A 1 88 ? 12.930 4.763 -1.989 1.00 97.88 88 THR A O 1
ATOM 648 N N . THR A 1 89 ? 11.861 5.503 -3.821 1.00 97.69 89 THR A N 1
ATOM 649 C CA . THR A 1 89 ? 12.023 6.927 -3.541 1.00 97.69 89 THR A CA 1
ATOM 650 C C . THR A 1 89 ? 10.645 7.523 -3.348 1.00 97.69 89 THR A C 1
ATOM 652 O O . THR A 1 89 ? 9.970 7.881 -4.298 1.00 97.69 89 THR A O 1
ATOM 655 N N . GLY A 1 90 ? 10.185 7.608 -2.110 1.00 96.88 90 GLY A N 1
ATOM 656 C CA . GLY A 1 90 ? 8.867 8.154 -1.840 1.00 96.88 90 GLY A CA 1
ATOM 657 C C . GLY A 1 90 ? 8.476 7.925 -0.398 1.00 96.88 90 GLY A C 1
ATOM 658 O O . GLY A 1 90 ? 9.321 8.071 0.478 1.00 96.88 90 GLY A O 1
ATOM 659 N N . PHE A 1 91 ? 7.214 7.597 -0.151 1.00 98.12 91 PHE A N 1
ATOM 660 C CA . PHE A 1 91 ? 6.683 7.508 1.198 1.00 98.12 91 PHE A CA 1
ATOM 661 C C . PHE A 1 91 ? 5.704 6.353 1.393 1.00 98.12 91 PHE A C 1
ATOM 663 O O . PHE A 1 91 ? 5.018 5.891 0.471 1.00 98.12 91 PHE A O 1
ATOM 670 N N . LEU A 1 92 ? 5.590 5.955 2.654 1.00 98.25 92 LEU A N 1
ATOM 671 C CA . LEU A 1 92 ? 4.463 5.211 3.187 1.00 98.25 92 LEU A CA 1
ATOM 672 C C . LEU A 1 92 ? 3.776 6.087 4.228 1.00 98.25 92 LEU A C 1
ATOM 674 O O . LEU A 1 92 ? 4.401 6.504 5.201 1.00 98.25 92 LEU A O 1
ATOM 678 N N . SER A 1 93 ? 2.483 6.345 4.052 1.00 98.25 93 SER A N 1
ATOM 679 C CA . SER A 1 93 ? 1.679 7.043 5.050 1.00 98.25 93 SER A CA 1
ATOM 680 C C . SER A 1 93 ? 0.514 6.197 5.543 1.00 98.25 93 SER A C 1
ATOM 682 O O . SER A 1 93 ? -0.060 5.388 4.813 1.00 98.25 93 SER A O 1
ATOM 684 N N . VAL A 1 94 ? 0.182 6.385 6.817 1.00 98.12 94 VAL A N 1
ATOM 685 C CA . VAL A 1 94 ? -0.955 5.761 7.487 1.00 98.12 94 VAL A CA 1
ATOM 686 C C . VAL A 1 94 ? -1.767 6.861 8.148 1.00 98.12 94 VAL A C 1
ATOM 688 O O . VAL A 1 94 ? -1.301 7.505 9.088 1.00 98.12 94 VAL A O 1
ATOM 691 N N . THR A 1 95 ? -2.989 7.048 7.672 1.00 97.69 95 THR A N 1
ATOM 692 C CA . THR A 1 95 ? -3.969 7.975 8.233 1.00 97.69 95 THR A CA 1
ATOM 693 C C . THR A 1 95 ? -5.002 7.186 9.025 1.00 97.69 95 THR A C 1
ATOM 695 O O . THR A 1 95 ? -5.582 6.244 8.498 1.00 97.69 95 THR A O 1
ATOM 698 N N . LYS A 1 96 ? -5.246 7.547 10.285 1.00 95.94 96 LYS A N 1
ATOM 699 C CA . LYS A 1 96 ? -6.272 6.958 11.152 1.00 95.94 96 LYS A CA 1
ATOM 700 C C . LYS A 1 96 ? -7.381 7.966 11.404 1.00 95.94 96 LYS A C 1
ATOM 702 O O . LYS A 1 96 ? -7.115 9.069 11.881 1.00 95.94 96 LYS A O 1
ATOM 707 N N . ASP A 1 97 ? -8.611 7.548 11.150 1.00 94.75 97 ASP A N 1
ATOM 708 C CA . ASP A 1 97 ? -9.823 8.261 11.526 1.00 94.75 97 ASP A CA 1
ATOM 709 C C . ASP A 1 97 ? -10.522 7.480 12.644 1.00 94.75 97 ASP A C 1
ATOM 711 O O . ASP A 1 97 ? -10.970 6.346 12.460 1.00 94.75 97 ASP A O 1
ATOM 715 N N . LEU A 1 98 ? -10.552 8.077 13.833 1.00 91.69 98 LEU A N 1
ATOM 716 C CA . LEU A 1 98 ? -11.100 7.476 15.050 1.00 91.69 98 LEU A CA 1
ATOM 717 C C . LEU A 1 98 ? -12.414 8.144 15.486 1.00 91.69 98 LEU A C 1
ATOM 719 O O . LEU A 1 98 ? -12.810 7.989 16.639 1.00 91.69 98 LEU A O 1
ATOM 723 N N . GLY A 1 99 ? -13.057 8.933 14.615 1.00 86.00 99 GLY A N 1
ATOM 724 C CA . GLY A 1 99 ? -14.215 9.753 14.997 1.00 86.00 99 GLY A CA 1
ATOM 725 C C . GLY A 1 99 ? -13.851 10.911 15.935 1.00 86.00 99 GLY A C 1
ATOM 726 O O . GLY A 1 99 ? -14.703 11.445 16.642 1.00 86.00 99 GLY A O 1
ATOM 727 N N . LEU A 1 100 ? -12.567 11.280 15.966 1.00 83.56 100 LEU A N 1
ATOM 728 C CA . LEU A 1 100 ? -12.072 12.480 16.634 1.00 83.56 100 LEU A CA 1
ATOM 729 C C . LEU A 1 100 ? -12.257 13.699 15.721 1.00 83.56 100 LEU A C 1
ATOM 731 O O . LEU A 1 100 ? -12.708 13.586 14.585 1.00 83.56 100 LEU A O 1
ATOM 735 N N . LYS A 1 101 ? -11.894 14.884 16.219 1.00 86.06 101 LYS A N 1
ATOM 736 C CA . LYS A 1 101 ? -12.070 16.139 15.478 1.00 86.06 101 LYS A CA 1
ATOM 737 C C . LYS A 1 101 ? -11.298 16.162 14.149 1.00 86.06 101 LYS A C 1
ATOM 739 O O . LYS A 1 101 ? -11.819 16.675 13.168 1.00 86.06 101 LYS A O 1
ATOM 744 N N . GLU A 1 102 ? -10.087 15.600 14.128 1.00 90.12 102 GLU A N 1
ATOM 745 C CA . GLU A 1 102 ? -9.243 15.490 12.934 1.00 90.12 102 GLU A CA 1
ATOM 746 C C . GLU A 1 102 ? -8.556 14.115 12.871 1.00 90.12 102 GLU A C 1
ATOM 748 O O . GLU A 1 102 ? -8.210 13.555 13.920 1.00 90.12 102 GLU A O 1
ATOM 753 N N . PRO A 1 103 ? -8.341 13.560 11.664 1.00 93.56 103 PRO A N 1
ATOM 754 C CA . PRO A 1 103 ? -7.614 12.311 11.492 1.00 93.56 103 PRO A CA 1
ATOM 755 C C . PRO A 1 103 ? -6.114 12.495 11.757 1.00 93.56 103 PRO A C 1
ATOM 757 O O . PRO A 1 103 ? -5.521 13.526 11.443 1.00 93.56 103 PRO A O 1
ATOM 760 N N . PHE A 1 104 ? -5.469 11.459 12.288 1.00 94.00 104 PHE A N 1
ATOM 761 C CA . PHE A 1 104 ? -4.028 11.452 12.544 1.00 94.00 104 PHE A CA 1
ATOM 762 C C . PHE A 1 104 ? -3.276 10.781 11.394 1.00 94.00 104 PHE A C 1
ATOM 764 O O . PHE A 1 104 ? -3.650 9.680 11.000 1.00 94.00 104 PHE A O 1
ATOM 771 N N . THR A 1 105 ? -2.188 11.379 10.900 1.00 96.88 105 THR A N 1
ATOM 772 C CA . THR A 1 105 ? -1.353 10.785 9.840 1.00 96.88 105 THR A CA 1
ATOM 773 C C . THR A 1 105 ? 0.096 10.638 10.288 1.00 96.88 105 THR A C 1
ATOM 775 O O . THR A 1 105 ? 0.726 11.614 10.685 1.00 96.88 105 THR A O 1
ATOM 778 N N . GLY A 1 106 ? 0.636 9.423 10.180 1.00 97.12 106 GLY A N 1
ATOM 779 C CA . GLY A 1 106 ? 2.075 9.159 10.242 1.00 97.12 106 GLY A CA 1
ATOM 780 C C . GLY A 1 106 ? 2.627 8.881 8.845 1.00 97.12 106 GLY A C 1
ATOM 781 O O . GLY A 1 106 ? 1.947 8.241 8.045 1.00 97.12 106 GLY A O 1
ATOM 782 N N . GLN A 1 107 ? 3.842 9.345 8.550 1.00 97.25 107 GLN A N 1
ATOM 783 C CA . GLN A 1 107 ? 4.520 9.122 7.271 1.00 97.25 107 GLN A CA 1
ATOM 784 C C . GLN A 1 107 ? 6.001 8.808 7.498 1.00 97.25 107 GLN A C 1
ATOM 786 O O . GLN A 1 107 ? 6.626 9.414 8.371 1.00 97.25 107 GLN A O 1
ATOM 791 N N . VAL A 1 108 ? 6.537 7.883 6.702 1.00 94.31 108 VAL A N 1
ATOM 792 C CA . VAL A 1 108 ? 7.967 7.555 6.599 1.00 94.31 108 VAL A CA 1
ATOM 793 C C . VAL A 1 108 ? 8.417 7.514 5.151 1.00 94.31 108 VAL A C 1
ATOM 795 O O . VAL A 1 108 ? 7.547 7.283 4.276 1.00 94.31 108 VAL A O 1
#

Organism: Campylobacter jejuni (NCBI:txid197)

Radius of gyration: 14.32 Å; chains: 1; bounding box: 34×31×34 Å

Se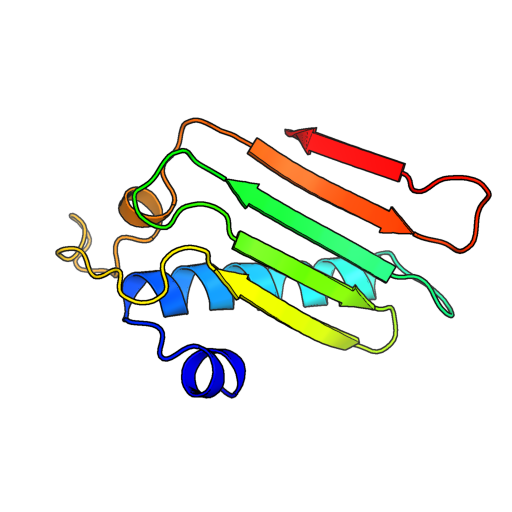condary structure (DSSP, 8-state):
-HHHHHHT--HHHHHHHHHHHHHHHHHHHHH--TT-EEEEEEE-SSTT--EEEEEETTS-EEEEES-S-------TTSS--HHHHH-SSSEEEEEEE-SSSS-EEEE-

Foldseek 3Di:
DVQCVVQVADDLLCVLLVVVQVVQLVCQCVPADDFKKKKKWAAAPAQQGIKIKMDHNVSDIDIDIPDRHDADQAPPVRHGPNCRRRHHHDKIKMWMDRVDPDIDMDMD

pLDDT: mean 96.62, std 2.83, range [83.56, 98.81]